Protein AF-A0A1G4TKU1-F1 (afdb_monomer_lite)

Radius of gyration: 16.15 Å; chains: 1; bounding box: 38×31×59 Å

Secondary structure (DSSP, 8-state):
----------------SHHHHHHHHHHHHHHHHTS-EEEEEEETTEEEEEEEE--SSS------TTPEE---B-SS-BP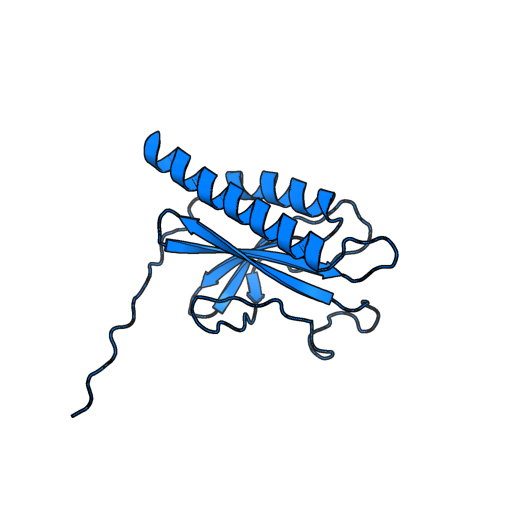PEEPPTTT-SSTTS--EEEEEEEEEETTEEEEEEEEEEE--TTSPPHHHHHHHHHHHHHHHHHHHHHHHTT-

Foldseek 3Di:
DDDDDDPPPDDPPPPPPLPVVLVVLQQVLCQVQVEKKFKWFDDPNWTFTQDIHHYPRPDYDDRDGGRTDPFPPPDPDTDKAWQDCVRPPDNPQATWIKAWEFADQVPDGGIIMITTRGDDPPGDDPVRNNVSSNVSSVVSNVVNVVVVVVD

Structure (mmCIF, N/CA/C/O backbone):
data_AF-A0A1G4TKU1-F1
#
_entry.id   AF-A0A1G4TKU1-F1
#
loop_
_atom_site.group_PDB
_atom_site.id
_atom_site.type_symbol
_atom_site.label_atom_id
_atom_site.label_alt_id
_atom_site.lab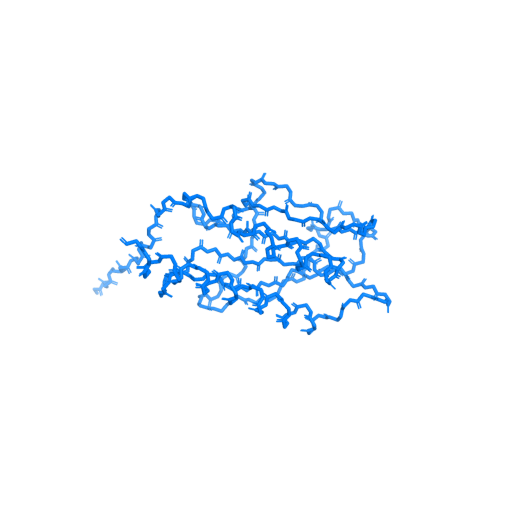el_comp_id
_atom_site.label_asym_id
_atom_site.label_entity_id
_atom_site.label_seq_id
_atom_site.pdbx_PDB_ins_code
_atom_site.Cartn_x
_atom_site.Cartn_y
_atom_site.Cartn_z
_atom_site.occupancy
_atom_site.B_iso_or_equiv
_atom_site.auth_seq_id
_atom_site.auth_comp_id
_atom_site.auth_asym_id
_atom_site.auth_atom_id
_atom_site.pdbx_PDB_model_num
ATOM 1 N N . MET A 1 1 ? 7.146 -15.284 41.031 1.00 33.94 1 MET A N 1
ATOM 2 C CA . MET A 1 1 ? 5.726 -15.000 40.739 1.00 33.94 1 MET A CA 1
ATOM 3 C C . MET A 1 1 ? 5.658 -14.329 39.381 1.00 33.94 1 MET A C 1
ATOM 5 O O . MET A 1 1 ? 6.181 -13.235 39.230 1.00 33.94 1 MET A O 1
ATOM 9 N N . MET A 1 2 ? 5.122 -15.045 38.393 1.00 35.38 2 MET A N 1
ATOM 10 C CA . MET A 1 2 ? 4.831 -14.541 37.051 1.00 35.38 2 MET A CA 1
ATOM 11 C C . MET A 1 2 ? 3.702 -13.510 37.139 1.00 35.38 2 MET A C 1
ATOM 13 O O . MET A 1 2 ? 2.666 -13.807 37.729 1.00 35.38 2 MET A O 1
ATOM 17 N N . MET A 1 3 ? 3.887 -12.325 36.559 1.00 32.97 3 MET A N 1
ATOM 18 C CA . MET A 1 3 ? 2.769 -11.444 36.227 1.00 32.97 3 MET A CA 1
ATOM 19 C C . MET A 1 3 ? 2.407 -11.667 34.764 1.00 32.97 3 MET A C 1
ATOM 21 O O . MET A 1 3 ? 3.145 -11.319 33.846 1.00 32.97 3 MET A O 1
ATOM 25 N N . THR A 1 4 ? 1.272 -12.329 34.596 1.00 36.25 4 THR A N 1
ATOM 26 C CA . THR A 1 4 ? 0.612 -12.673 33.347 1.00 36.25 4 THR A CA 1
ATOM 27 C C . THR A 1 4 ? 0.165 -11.412 32.603 1.00 36.25 4 THR A C 1
ATOM 29 O O . THR A 1 4 ? -0.615 -10.613 33.115 1.00 36.25 4 THR A O 1
ATOM 32 N N . GLN A 1 5 ? 0.706 -11.253 31.397 1.00 42.53 5 GLN A N 1
ATOM 33 C CA . GLN A 1 5 ? 0.050 -10.848 30.151 1.00 42.53 5 GLN A CA 1
ATOM 34 C C . GLN A 1 5 ? -1.358 -10.224 30.274 1.00 42.53 5 GLN A C 1
ATOM 36 O O . GLN A 1 5 ? -2.337 -10.901 30.583 1.00 42.53 5 GLN A O 1
ATOM 41 N N . ARG A 1 6 ? -1.480 -8.945 29.901 1.00 33.31 6 ARG A N 1
ATOM 42 C CA . ARG A 1 6 ? -2.734 -8.369 29.400 1.00 33.31 6 ARG A CA 1
ATOM 43 C C . ARG A 1 6 ? -2.547 -8.037 27.929 1.00 33.31 6 ARG A C 1
ATOM 45 O O . ARG A 1 6 ? -2.056 -6.972 27.573 1.00 33.31 6 ARG A O 1
ATOM 52 N N . SER A 1 7 ? -2.906 -9.008 27.098 1.00 35.19 7 SER A N 1
ATOM 53 C CA . SER A 1 7 ? -3.128 -8.830 25.670 1.00 35.19 7 SER A CA 1
ATOM 54 C C . SER A 1 7 ? -4.150 -7.713 25.475 1.00 35.19 7 SER A C 1
ATOM 56 O O . SER A 1 7 ? -5.304 -7.848 25.883 1.00 35.19 7 SER A O 1
ATOM 58 N N . ALA A 1 8 ? -3.728 -6.609 24.866 1.00 33.06 8 ALA A N 1
ATOM 59 C CA . ALA A 1 8 ? -4.653 -5.654 24.282 1.00 33.06 8 ALA A CA 1
ATOM 60 C C . ALA A 1 8 ? -5.264 -6.321 23.041 1.00 33.06 8 ALA A C 1
ATOM 62 O O . ALA A 1 8 ? -4.725 -6.247 21.941 1.00 33.06 8 ALA A O 1
ATOM 63 N N . PHE A 1 9 ? -6.363 -7.044 23.257 1.00 37.12 9 PHE A N 1
ATOM 64 C CA . PHE A 1 9 ? -7.329 -7.361 22.216 1.00 37.12 9 PHE A CA 1
ATOM 65 C C . PHE A 1 9 ? -7.856 -6.032 21.671 1.00 37.12 9 PHE A C 1
ATOM 67 O O . PHE A 1 9 ? -8.710 -5.400 22.288 1.00 37.12 9 PHE A O 1
ATOM 74 N N . VAL A 1 10 ? -7.322 -5.585 20.537 1.00 37.31 10 VAL A N 1
ATOM 75 C CA . VAL A 1 10 ? -7.943 -4.526 19.740 1.00 37.31 10 VAL A CA 1
ATOM 76 C C . VAL A 1 10 ? -8.728 -5.215 18.631 1.00 37.31 10 VAL A C 1
ATOM 78 O O . VAL A 1 10 ? -8.201 -5.517 17.569 1.00 37.31 10 VAL A O 1
ATOM 81 N N . LEU A 1 11 ? -9.955 -5.559 19.025 1.00 35.59 11 LEU A N 1
ATOM 82 C CA . LEU A 1 11 ? -11.214 -5.492 18.283 1.00 35.59 11 LEU A CA 1
ATOM 83 C C . LEU A 1 11 ? -11.212 -5.980 16.824 1.00 35.59 11 LEU A C 1
ATOM 85 O O . LEU A 1 11 ? -10.807 -5.262 15.914 1.00 35.59 11 LEU A O 1
ATOM 89 N N . ASP A 1 12 ? -11.855 -7.138 16.633 1.00 35.69 12 ASP A N 1
ATOM 90 C CA . ASP A 1 12 ? -12.782 -7.434 15.527 1.00 35.69 12 ASP A CA 1
ATOM 91 C C . ASP A 1 12 ? -13.853 -6.324 15.419 1.00 35.69 12 ASP A C 1
ATOM 93 O O . ASP A 1 12 ? -15.031 -6.523 15.717 1.00 35.69 12 ASP A O 1
ATOM 97 N N . ALA A 1 13 ? -13.456 -5.106 15.056 1.00 38.19 13 ALA A N 1
ATOM 98 C CA . ALA A 1 13 ? -14.410 -4.164 14.501 1.00 38.19 13 ALA A CA 1
ATOM 99 C C . ALA A 1 13 ? -14.707 -4.662 13.081 1.00 38.19 13 ALA A C 1
ATOM 101 O O . ALA A 1 13 ? -13.758 -4.867 12.312 1.00 38.19 13 ALA A O 1
ATOM 102 N N . PRO A 1 14 ? -15.978 -4.896 12.714 1.00 42.59 14 PRO A N 1
ATOM 103 C CA . PRO A 1 14 ? -16.291 -5.203 11.338 1.00 42.59 14 PRO A CA 1
ATOM 104 C C . PRO A 1 14 ? -15.814 -4.005 10.520 1.00 42.59 14 PRO A C 1
ATOM 106 O O . PRO A 1 14 ? -16.221 -2.868 10.746 1.00 42.59 14 PRO A O 1
ATOM 109 N N . CYS A 1 15 ? -14.886 -4.261 9.605 1.00 49.88 15 CYS A N 1
ATOM 110 C CA . CYS A 1 15 ? -14.525 -3.360 8.521 1.00 49.88 15 CYS A CA 1
ATOM 111 C C . CYS A 1 15 ? -15.745 -3.248 7.581 1.00 49.88 15 CYS A C 1
ATOM 113 O O . CYS A 1 15 ? -15.701 -3.693 6.439 1.00 49.88 15 CYS A O 1
ATOM 115 N N . GLU A 1 16 ? -16.881 -2.773 8.095 1.00 50.38 16 GLU A N 1
ATOM 116 C CA . GLU A 1 16 ? -18.075 -2.477 7.313 1.00 50.38 16 GLU A CA 1
ATOM 117 C C . GLU A 1 16 ? -17.757 -1.225 6.487 1.00 50.38 16 GLU A C 1
ATOM 119 O O . GLU A 1 16 ? -17.577 -0.127 7.007 1.00 50.38 16 GLU A O 1
ATOM 124 N N . ASP A 1 17 ? -17.560 -1.463 5.190 1.00 62.56 17 ASP A N 1
ATOM 125 C CA . ASP A 1 17 ? -17.376 -0.496 4.106 1.00 62.56 17 ASP A CA 1
ATOM 126 C C . ASP A 1 17 ? -16.239 0.533 4.218 1.00 62.56 17 ASP A C 1
ATOM 128 O O . ASP A 1 17 ? -16.355 1.681 3.794 1.00 62.56 17 ASP A O 1
ATOM 132 N N . MET A 1 18 ? -15.037 0.100 4.622 1.00 66.44 18 MET A N 1
ATOM 133 C CA . MET A 1 18 ? -13.822 0.865 4.267 1.00 66.44 18 MET A CA 1
ATOM 134 C C . MET A 1 18 ? -13.561 0.862 2.749 1.00 66.44 18 MET A C 1
ATOM 136 O O . MET A 1 18 ? -12.808 1.699 2.255 1.00 66.44 18 MET A O 1
ATOM 140 N N . THR A 1 19 ? -14.174 -0.064 2.005 1.00 72.06 19 THR A N 1
ATOM 141 C CA . THR A 1 19 ? -13.950 -0.278 0.571 1.00 72.06 19 THR A CA 1
ATOM 142 C C . THR A 1 19 ? -14.307 0.928 -0.283 1.00 72.06 19 THR A C 1
ATOM 144 O O . THR A 1 19 ? -13.491 1.345 -1.106 1.00 72.06 19 THR A O 1
ATOM 147 N N . GLU A 1 20 ? -15.478 1.525 -0.062 1.00 72.69 20 GLU A N 1
ATOM 148 C CA . GLU A 1 20 ? -15.964 2.646 -0.876 1.00 72.69 20 GLU A CA 1
ATOM 149 C C . GLU A 1 20 ? -15.072 3.891 -0.752 1.00 72.69 20 GLU A C 1
ATOM 151 O O . GLU A 1 20 ? -14.899 4.641 -1.713 1.00 72.69 20 GLU A O 1
ATOM 156 N N . TYR A 1 21 ? -14.439 4.082 0.408 1.00 79.31 21 TYR A N 1
ATOM 157 C CA . TYR A 1 21 ? -13.552 5.217 0.675 1.00 79.31 21 TYR A CA 1
ATOM 158 C C . TYR A 1 21 ? -12.090 4.922 0.341 1.00 79.31 21 TYR A C 1
ATOM 160 O O . TYR A 1 21 ? -11.348 5.821 -0.061 1.00 79.31 21 TYR A O 1
ATOM 168 N N . ALA A 1 22 ? -11.667 3.668 0.510 1.00 86.50 22 ALA A N 1
ATOM 169 C CA . ALA A 1 22 ? -10.294 3.264 0.264 1.00 86.50 22 ALA A CA 1
ATOM 170 C C . ALA A 1 22 ? -9.965 3.233 -1.227 1.00 86.50 22 ALA A C 1
ATOM 172 O O . ALA A 1 22 ? -8.909 3.733 -1.618 1.00 86.50 22 ALA A O 1
ATOM 173 N N . MET A 1 23 ? -10.873 2.706 -2.056 1.00 89.50 23 MET A N 1
ATOM 174 C CA . MET A 1 23 ? -10.617 2.495 -3.482 1.00 89.50 23 MET A CA 1
ATOM 175 C C . MET A 1 23 ? -10.212 3.775 -4.229 1.00 89.50 23 MET A C 1
ATOM 177 O O . MET A 1 23 ? -9.151 3.751 -4.845 1.00 89.50 23 MET A O 1
ATOM 181 N N . PRO A 1 24 ? -10.906 4.928 -4.113 1.00 91.38 24 PRO A N 1
ATOM 182 C CA . PRO A 1 24 ? -10.494 6.143 -4.823 1.00 91.38 24 PRO A CA 1
ATOM 183 C C . PRO A 1 24 ? -9.084 6.631 -4.455 1.00 91.38 24 PRO A C 1
ATOM 185 O O . PRO A 1 24 ? -8.329 7.091 -5.313 1.00 91.38 24 PRO A O 1
ATOM 188 N N . VAL A 1 25 ? -8.708 6.531 -3.175 1.00 91.94 25 VAL A N 1
ATOM 189 C CA . VAL A 1 25 ? -7.369 6.927 -2.710 1.00 91.94 25 VAL A CA 1
ATOM 190 C C . VAL A 1 25 ? -6.316 5.930 -3.188 1.00 91.94 25 VAL A C 1
ATOM 192 O O . VAL A 1 25 ? -5.224 6.340 -3.586 1.00 91.94 25 VAL A O 1
ATOM 195 N N . MET A 1 26 ? -6.639 4.636 -3.157 1.00 93.38 26 MET A N 1
ATOM 196 C CA . MET A 1 26 ? -5.767 3.566 -3.631 1.00 93.38 26 MET A CA 1
ATOM 197 C C . MET A 1 26 ? -5.554 3.631 -5.143 1.00 93.38 26 MET A C 1
ATOM 199 O O . MET A 1 26 ? -4.415 3.496 -5.570 1.00 93.38 26 MET A O 1
ATOM 203 N N . ASP A 1 27 ? -6.595 3.903 -5.929 1.00 93.69 27 ASP A N 1
ATOM 204 C CA . ASP A 1 27 ? -6.520 4.062 -7.385 1.00 93.69 27 ASP A CA 1
ATOM 205 C C . ASP A 1 27 ? -5.639 5.252 -7.756 1.00 93.69 27 ASP A C 1
ATOM 207 O O . ASP A 1 27 ? -4.727 5.132 -8.574 1.00 93.69 27 ASP A O 1
ATOM 211 N N . GLN A 1 28 ? -5.833 6.394 -7.087 1.00 93.19 28 GLN A N 1
ATOM 212 C CA . GLN A 1 28 ? -4.973 7.553 -7.302 1.00 93.19 28 GLN A CA 1
ATOM 213 C C . GLN A 1 28 ? -3.512 7.250 -6.942 1.00 93.19 28 GLN A C 1
ATOM 215 O O . GLN A 1 28 ? -2.607 7.675 -7.658 1.00 93.19 28 GLN A O 1
ATOM 220 N N . LEU A 1 29 ? -3.272 6.545 -5.833 1.00 93.69 29 LEU A N 1
ATOM 221 C CA . LEU A 1 29 ? -1.925 6.169 -5.411 1.00 93.69 29 LEU A CA 1
ATOM 222 C C . LEU A 1 29 ? -1.278 5.188 -6.397 1.00 93.69 29 LEU A C 1
ATOM 224 O O . LEU A 1 29 ? -0.117 5.376 -6.761 1.00 93.69 29 LEU A O 1
ATOM 228 N N . ALA A 1 30 ? -2.024 4.171 -6.830 1.00 93.00 30 ALA A N 1
ATOM 229 C CA . ALA A 1 30 ? -1.549 3.156 -7.754 1.00 93.00 30 ALA A CA 1
ATOM 230 C C . ALA A 1 30 ? -1.136 3.795 -9.081 1.00 93.00 30 ALA A C 1
ATOM 232 O O . ALA A 1 30 ? -0.022 3.569 -9.554 1.00 93.00 30 ALA A O 1
ATOM 233 N N . GLU A 1 31 ? -1.972 4.678 -9.632 1.00 93.25 31 GLU A N 1
ATOM 234 C CA . GLU A 1 31 ? -1.647 5.423 -10.849 1.00 93.25 31 GLU A CA 1
ATOM 235 C C . GLU A 1 31 ? -0.484 6.400 -10.653 1.00 93.25 31 GLU A C 1
ATOM 237 O O . GLU A 1 31 ? 0.407 6.465 -11.500 1.00 93.25 31 GLU A O 1
ATOM 242 N N . ALA A 1 32 ? -0.433 7.133 -9.537 1.00 91.19 32 ALA A N 1
ATOM 243 C CA . ALA A 1 32 ? 0.644 8.090 -9.278 1.00 91.19 32 ALA A CA 1
ATOM 244 C C . ALA A 1 32 ? 2.016 7.411 -9.146 1.00 91.19 32 ALA A C 1
ATOM 246 O O . ALA A 1 32 ? 3.020 7.944 -9.619 1.00 91.19 32 ALA A O 1
ATOM 247 N N . LEU A 1 33 ? 2.065 6.231 -8.521 1.00 90.88 33 LEU A N 1
ATOM 248 C CA . LEU A 1 33 ? 3.293 5.450 -8.378 1.00 90.88 33 LEU A CA 1
ATOM 249 C C . LEU A 1 33 ? 3.554 4.524 -9.572 1.00 90.88 33 LEU A C 1
ATOM 251 O O . LEU A 1 33 ? 4.675 4.039 -9.723 1.00 90.88 33 LEU A O 1
ATOM 255 N N . GLN A 1 34 ? 2.552 4.265 -10.416 1.00 91.50 34 GLN A N 1
ATOM 256 C CA . GLN A 1 34 ? 2.579 3.195 -11.419 1.00 91.50 34 GLN A CA 1
ATOM 257 C C . GLN A 1 34 ? 2.944 1.832 -10.785 1.00 91.50 34 GLN A C 1
ATOM 259 O O . GLN A 1 34 ? 3.677 1.026 -11.366 1.00 91.50 34 GLN A O 1
ATOM 264 N N . GLN A 1 35 ? 2.450 1.587 -9.565 1.00 90.00 35 GLN A N 1
ATOM 265 C CA . GLN A 1 35 ? 2.643 0.357 -8.787 1.00 90.00 35 GLN A CA 1
ATOM 266 C C . GLN A 1 35 ? 1.302 -0.126 -8.239 1.00 90.00 35 GLN A C 1
ATOM 268 O O . GLN A 1 35 ? 0.376 0.655 -8.061 1.00 90.00 35 GLN A O 1
ATOM 273 N N . SER A 1 36 ? 1.197 -1.418 -7.949 1.00 91.25 36 SER A N 1
ATOM 274 C CA . SER A 1 36 ? 0.043 -1.972 -7.238 1.00 91.25 36 SER A CA 1
ATOM 275 C C . SER A 1 36 ? 0.024 -1.515 -5.784 1.00 91.25 36 SER A C 1
ATOM 277 O O . SER A 1 36 ? 1.075 -1.483 -5.137 1.00 91.25 36 SER A O 1
ATOM 279 N N . CYS A 1 37 ? -1.167 -1.258 -5.255 1.00 92.50 37 CYS A N 1
ATOM 280 C CA . CYS A 1 37 ? -1.368 -0.939 -3.848 1.00 92.50 37 CYS A CA 1
ATOM 281 C C . CYS A 1 37 ? -2.408 -1.869 -3.228 1.00 92.50 37 CYS A C 1
ATOM 283 O O . CYS A 1 37 ? -3.399 -2.222 -3.867 1.00 92.50 37 CYS A O 1
ATOM 285 N N . GLN A 1 38 ? -2.199 -2.258 -1.977 1.00 92.75 38 GLN A N 1
ATOM 286 C CA . GLN A 1 38 ? -3.064 -3.166 -1.241 1.00 92.75 38 GLN A CA 1
ATOM 287 C C . GLN A 1 38 ? -3.494 -2.536 0.077 1.00 92.75 38 GLN A C 1
ATOM 289 O O . GLN A 1 38 ? -2.698 -1.909 0.772 1.00 92.75 38 GLN A O 1
ATOM 294 N N . LEU A 1 39 ? -4.751 -2.748 0.447 1.00 91.25 39 LEU A N 1
ATOM 295 C CA . LEU A 1 39 ? -5.213 -2.529 1.809 1.00 91.25 39 LEU A CA 1
ATOM 296 C C . LEU A 1 39 ? -5.206 -3.881 2.511 1.00 91.25 39 LEU A C 1
ATOM 298 O O . LEU A 1 39 ? -5.943 -4.787 2.110 1.00 91.25 39 LEU A O 1
ATOM 302 N N . VAL A 1 40 ? -4.379 -4.024 3.543 1.00 89.56 40 VAL A N 1
ATOM 303 C CA . VAL A 1 40 ? -4.288 -5.255 4.330 1.00 89.56 40 VAL A CA 1
ATOM 304 C C . VAL A 1 40 ? -4.848 -5.036 5.728 1.00 89.56 40 VAL A C 1
ATOM 306 O O . VAL A 1 40 ? -4.594 -4.016 6.365 1.00 89.56 40 VAL A O 1
ATOM 309 N N . VAL A 1 41 ? -5.615 -6.003 6.220 1.00 86.88 41 VAL A N 1
ATOM 310 C CA . VAL A 1 41 ? -6.261 -5.945 7.538 1.00 86.88 41 VAL A CA 1
ATOM 311 C C . VAL A 1 41 ? -5.775 -7.112 8.379 1.00 86.88 41 VAL A C 1
ATOM 313 O O . VAL A 1 41 ? -5.521 -8.200 7.857 1.00 86.88 41 VAL A O 1
ATOM 316 N N . ARG A 1 42 ? -5.622 -6.882 9.684 1.00 80.69 42 ARG A N 1
ATOM 317 C CA . ARG A 1 42 ? -5.237 -7.930 10.625 1.00 80.69 42 ARG A CA 1
ATOM 318 C C . ARG A 1 42 ? -6.418 -8.878 10.844 1.00 80.69 42 ARG A C 1
ATOM 320 O O . ARG A 1 42 ? -7.472 -8.449 11.293 1.00 80.69 42 ARG A O 1
ATOM 327 N N . GLN A 1 43 ? -6.229 -10.158 10.555 1.00 76.06 43 GLN A N 1
ATOM 328 C CA . GLN A 1 43 ? -7.183 -11.233 10.807 1.00 76.06 43 GLN A CA 1
ATOM 329 C C . GLN A 1 43 ? -6.432 -12.412 11.438 1.00 76.06 43 GLN A C 1
ATOM 331 O O . GLN A 1 43 ? -5.409 -12.847 10.916 1.00 76.06 43 GLN A O 1
ATOM 336 N N . GLU A 1 44 ? -6.901 -12.893 12.594 1.00 70.56 44 GLU A N 1
ATOM 337 C CA . GLU A 1 44 ? -6.359 -14.088 13.274 1.00 70.56 44 GLU A CA 1
ATOM 338 C C . GLU A 1 44 ? -4.831 -14.057 13.509 1.00 70.56 44 GLU A C 1
ATOM 340 O O . GLU A 1 44 ? -4.143 -15.075 13.500 1.00 70.56 44 GLU A O 1
ATOM 345 N N . GLY A 1 45 ? -4.274 -12.862 13.731 1.00 71.38 45 GLY A N 1
ATOM 346 C CA . GLY A 1 45 ? -2.841 -12.675 13.976 1.00 71.38 45 GLY A CA 1
ATOM 347 C C . GLY A 1 45 ? -1.971 -12.544 12.721 1.00 71.38 45 GLY A C 1
ATOM 348 O O . GLY A 1 45 ? -0.776 -12.307 12.870 1.00 71.38 45 GLY A O 1
ATOM 349 N N . SER A 1 46 ? -2.555 -12.611 11.522 1.00 78.31 46 SER A N 1
ATOM 350 C CA . SER A 1 46 ? -1.887 -12.366 10.235 1.00 78.31 46 SER A CA 1
ATOM 351 C C . SER A 1 46 ? -2.498 -11.159 9.519 1.00 78.31 46 SER A C 1
ATOM 353 O O . SER A 1 46 ? -3.619 -10.757 9.821 1.00 78.31 46 SER A O 1
ATOM 355 N N . PHE A 1 47 ? -1.782 -10.548 8.576 1.00 81.94 47 PHE A N 1
ATOM 356 C CA . PHE A 1 47 ? -2.360 -9.514 7.711 1.00 81.94 47 PHE A CA 1
ATOM 357 C C . PHE A 1 47 ? -2.846 -10.152 6.419 1.00 81.94 47 PHE A C 1
ATOM 359 O O . PHE A 1 47 ? -2.137 -10.964 5.840 1.00 81.94 47 PHE A O 1
ATOM 366 N N . HIS A 1 48 ? -4.035 -9.787 5.955 1.00 86.75 48 HIS A N 1
ATOM 367 C CA . HIS A 1 48 ? -4.593 -10.301 4.708 1.00 86.75 48 HIS A CA 1
ATOM 368 C C . HIS A 1 48 ? -5.018 -9.163 3.798 1.00 86.75 48 HIS A C 1
ATOM 370 O O . HIS A 1 48 ? -5.592 -8.177 4.263 1.00 86.75 48 HIS A O 1
ATOM 376 N N . VAL A 1 49 ? -4.779 -9.322 2.496 1.00 88.25 49 VAL A N 1
ATOM 377 C CA . VAL A 1 49 ? -5.271 -8.387 1.483 1.00 88.25 49 VAL A CA 1
ATOM 378 C C . VAL A 1 49 ? -6.792 -8.373 1.515 1.00 88.25 49 VAL A C 1
ATOM 380 O O . VAL A 1 49 ? -7.440 -9.393 1.285 1.00 88.25 49 VAL A O 1
ATOM 383 N N . ARG A 1 50 ? -7.366 -7.201 1.772 1.00 89.44 50 ARG A N 1
ATOM 384 C CA . ARG A 1 50 ? -8.796 -6.945 1.590 1.00 89.44 50 ARG A CA 1
ATOM 385 C C . ARG A 1 50 ? -9.069 -6.363 0.219 1.00 89.44 50 ARG A C 1
ATOM 387 O O . ARG A 1 50 ? -9.944 -6.861 -0.483 1.00 89.44 50 ARG A O 1
ATOM 394 N N . LEU A 1 51 ? -8.282 -5.367 -0.170 1.00 90.88 51 LEU A N 1
ATOM 395 C CA . LEU A 1 51 ? -8.429 -4.661 -1.436 1.00 90.88 51 LEU A CA 1
ATOM 396 C C . LEU A 1 51 ? -7.091 -4.576 -2.139 1.00 90.88 51 LEU A C 1
ATOM 398 O O . LEU A 1 51 ? -6.047 -4.462 -1.496 1.00 90.88 51 LEU A O 1
ATOM 402 N N . GLN A 1 52 ? -7.151 -4.564 -3.460 1.00 91.31 52 GLN A N 1
ATOM 403 C CA . GLN A 1 52 ? -6.012 -4.306 -4.311 1.00 91.31 52 GLN A CA 1
ATOM 404 C C . GLN A 1 52 ? -6.446 -3.332 -5.399 1.00 91.31 52 GLN A C 1
ATOM 406 O O . GLN A 1 52 ? -7.436 -3.570 -6.086 1.00 91.31 52 GLN A O 1
ATOM 411 N N . SER A 1 53 ? -5.671 -2.269 -5.563 1.00 92.12 53 SER A N 1
ATOM 412 C CA . SER A 1 53 ? -5.722 -1.414 -6.739 1.00 92.12 53 SER A CA 1
ATOM 413 C C . SER A 1 53 ? -4.485 -1.678 -7.591 1.00 92.12 53 SER A C 1
ATOM 415 O O . SER A 1 53 ? -3.379 -1.885 -7.074 1.00 92.12 53 SER A O 1
ATOM 417 N N . VAL A 1 54 ? -4.684 -1.730 -8.903 1.00 90.75 54 VAL A N 1
ATOM 418 C CA . VAL A 1 54 ? -3.625 -1.970 -9.881 1.00 90.75 54 VAL A CA 1
ATOM 419 C C . VAL A 1 54 ? -3.534 -0.768 -10.813 1.00 90.75 54 VAL A C 1
ATOM 421 O O . VAL A 1 54 ? -4.567 -0.237 -11.214 1.00 90.75 54 VAL A O 1
ATOM 424 N N . PRO A 1 55 ? -2.319 -0.333 -11.171 1.00 89.50 55 PRO A N 1
ATOM 425 C CA . PRO A 1 55 ? -2.144 0.765 -12.103 1.00 89.50 55 PRO A CA 1
ATOM 426 C C . PRO A 1 55 ? -2.490 0.315 -13.524 1.00 89.50 55 PRO A C 1
ATOM 428 O O . PRO A 1 55 ? -2.374 -0.861 -13.875 1.00 89.50 55 PRO A O 1
ATOM 431 N N . SER A 1 56 ? -2.765 1.283 -14.387 1.00 86.50 56 SER A N 1
ATOM 432 C CA . SER A 1 56 ? -2.810 1.120 -15.841 1.00 86.50 56 SER A CA 1
ATOM 433 C C . SER A 1 56 ? -1.471 0.655 -16.442 1.00 86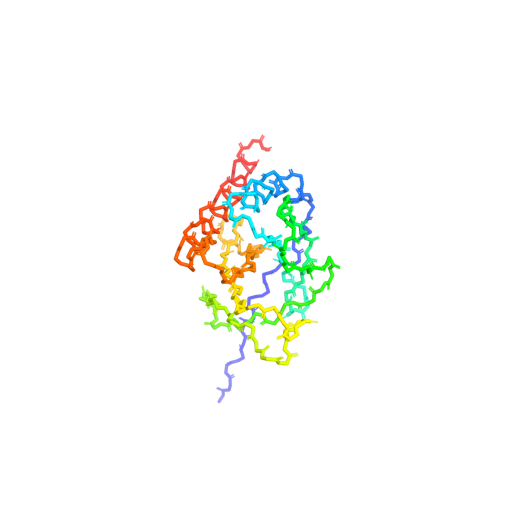.50 56 SER A C 1
ATOM 435 O O . SER A 1 56 ? -1.423 0.175 -17.579 1.00 86.50 56 SER A O 1
ATOM 437 N N . ALA A 1 57 ? -0.378 0.758 -15.678 1.00 75.56 57 ALA A N 1
ATOM 438 C CA . ALA A 1 57 ? 0.939 0.257 -16.043 1.00 75.56 57 ALA A CA 1
ATOM 439 C C . ALA A 1 57 ? 0.917 -1.247 -16.364 1.00 75.56 57 ALA A C 1
ATOM 441 O O . ALA A 1 57 ? 0.381 -2.060 -15.617 1.00 75.56 57 ALA A O 1
ATOM 442 N N . ALA A 1 58 ? 1.635 -1.650 -17.414 1.00 68.25 58 ALA A N 1
ATOM 443 C CA . ALA A 1 58 ? 1.707 -3.051 -17.843 1.00 68.25 58 ALA A CA 1
ATOM 444 C C . ALA A 1 58 ? 2.456 -3.992 -16.871 1.00 68.25 58 ALA A C 1
ATOM 446 O O . ALA A 1 58 ? 2.495 -5.199 -17.098 1.00 68.25 58 ALA A O 1
ATOM 447 N N . PHE A 1 59 ? 3.095 -3.466 -15.823 1.00 77.62 59 PHE A N 1
ATOM 448 C CA . PHE A 1 59 ? 3.906 -4.255 -14.898 1.00 77.62 59 PHE A CA 1
ATOM 449 C C . PHE A 1 59 ? 3.657 -3.788 -13.465 1.00 77.62 59 PHE A C 1
ATOM 451 O O . PHE A 1 59 ? 3.815 -2.602 -13.171 1.00 77.62 59 PHE A O 1
ATOM 458 N N . TYR A 1 60 ? 3.278 -4.715 -12.590 1.00 82.69 60 TYR A N 1
ATOM 459 C CA . TYR A 1 60 ? 2.999 -4.514 -11.166 1.00 82.69 60 TYR A CA 1
ATOM 460 C C . TYR A 1 60 ? 3.010 -5.872 -10.450 1.00 82.69 60 TYR A C 1
ATOM 462 O O . TYR A 1 60 ? 3.066 -6.921 -11.098 1.00 82.69 60 TYR A O 1
ATOM 470 N N . VAL A 1 61 ? 2.957 -5.863 -9.118 1.00 84.69 61 VAL A N 1
ATOM 471 C CA . VAL A 1 61 ? 2.840 -7.094 -8.329 1.00 84.69 61 VAL A CA 1
ATOM 472 C C . VAL A 1 61 ? 1.367 -7.390 -8.096 1.00 84.69 61 VAL A C 1
ATOM 474 O O . VAL A 1 61 ? 0.629 -6.566 -7.560 1.00 84.69 61 VAL A O 1
ATOM 477 N N . ASN A 1 62 ? 0.913 -8.565 -8.524 1.00 86.00 62 ASN A N 1
ATOM 478 C CA . ASN A 1 62 ? -0.468 -8.957 -8.302 1.00 86.00 62 ASN A CA 1
ATOM 479 C C . ASN A 1 62 ? -0.617 -9.693 -6.964 1.00 86.00 62 ASN A C 1
ATOM 481 O O . ASN A 1 62 ? -0.087 -10.793 -6.818 1.00 86.00 62 ASN A O 1
ATOM 485 N N . MET A 1 63 ? -1.351 -9.103 -6.019 1.00 84.19 63 MET A N 1
ATOM 486 C CA . MET A 1 63 ? -1.585 -9.644 -4.676 1.00 84.19 63 MET A CA 1
ATOM 487 C C . MET A 1 63 ? -3.090 -9.764 -4.426 1.00 84.19 63 MET A C 1
ATOM 489 O O . MET A 1 63 ? -3.675 -8.850 -3.846 1.00 84.19 63 MET A O 1
ATOM 493 N N . PRO A 1 64 ? -3.730 -10.858 -4.880 1.00 78.12 64 PRO A N 1
ATOM 494 C CA . PRO A 1 64 ? -5.182 -10.976 -4.850 1.00 78.12 64 PRO A CA 1
ATOM 495 C C . PRO A 1 64 ? -5.747 -10.944 -3.426 1.00 78.12 64 PRO A C 1
ATOM 497 O O . PRO A 1 64 ? -5.099 -11.365 -2.464 1.00 78.12 64 PRO A O 1
ATOM 500 N N . THR A 1 65 ? -6.997 -10.495 -3.306 1.00 86.00 65 THR A N 1
ATOM 501 C CA . THR A 1 65 ? -7.761 -10.512 -2.053 1.00 86.00 65 THR A CA 1
ATOM 502 C C . THR A 1 65 ? -7.688 -11.879 -1.367 1.00 86.00 65 THR A C 1
ATOM 504 O O . THR A 1 65 ? -7.825 -12.924 -2.000 1.00 86.00 65 THR A O 1
ATOM 507 N N . GLY A 1 66 ? -7.470 -11.864 -0.053 1.00 82.50 66 GLY A N 1
ATOM 508 C CA . GLY A 1 66 ? -7.303 -13.049 0.787 1.00 82.50 66 GLY A CA 1
ATOM 509 C C . GLY A 1 66 ? -5.851 -13.498 0.965 1.00 82.50 66 GLY A C 1
ATOM 510 O O . GLY A 1 66 ? -5.565 -14.196 1.940 1.00 82.50 66 GLY A O 1
ATOM 511 N N . MET A 1 67 ? -4.920 -13.064 0.103 1.00 84.25 67 MET A N 1
ATOM 512 C CA . MET A 1 67 ? -3.493 -13.366 0.265 1.00 84.25 67 MET A CA 1
ATOM 513 C C . MET A 1 67 ? -2.971 -12.861 1.606 1.00 84.25 67 MET A C 1
ATOM 515 O O . MET A 1 67 ? -3.241 -11.727 2.007 1.00 84.25 67 MET A O 1
ATOM 519 N N . ALA A 1 68 ? -2.208 -13.712 2.286 1.00 82.69 68 ALA A N 1
ATOM 520 C CA . ALA A 1 68 ? -1.582 -13.377 3.553 1.00 82.69 68 ALA A CA 1
ATOM 521 C C . ALA A 1 68 ? -0.280 -12.596 3.326 1.00 82.69 68 ALA A C 1
ATOM 523 O O . ALA A 1 68 ? 0.569 -12.988 2.527 1.00 82.69 68 ALA A O 1
ATOM 524 N N . TYR A 1 69 ? -0.111 -11.523 4.087 1.00 76.00 69 TYR A N 1
ATOM 525 C CA . TYR A 1 69 ? 1.118 -10.767 4.237 1.00 76.00 69 TYR A CA 1
ATOM 526 C C . TYR A 1 69 ? 1.817 -11.175 5.531 1.00 76.00 69 TYR A C 1
ATOM 528 O O . TYR A 1 69 ? 1.254 -11.081 6.625 1.00 76.00 69 TYR A O 1
ATOM 536 N N . GLN A 1 70 ? 3.082 -11.574 5.412 1.00 73.69 70 GLN A N 1
ATOM 537 C CA . GLN A 1 70 ? 3.959 -11.748 6.565 1.00 73.69 70 GLN A CA 1
ATOM 538 C C . GLN A 1 70 ? 4.629 -10.419 6.891 1.00 73.69 70 GLN A C 1
ATOM 540 O O . GLN A 1 70 ? 5.784 -10.196 6.547 1.00 73.69 70 GLN A O 1
ATOM 545 N N . VAL A 1 71 ? 3.889 -9.527 7.543 1.00 73.06 71 VAL A N 1
ATOM 546 C CA . VAL A 1 71 ? 4.457 -8.261 8.004 1.00 73.06 71 VAL A CA 1
ATOM 547 C C . VAL A 1 71 ? 5.382 -8.552 9.184 1.00 73.06 71 VAL A C 1
ATOM 549 O O . VAL A 1 71 ? 4.942 -9.079 10.205 1.00 73.06 71 VAL A O 1
ATOM 552 N N . GLN A 1 72 ? 6.662 -8.199 9.061 1.00 69.38 72 GLN A N 1
ATOM 553 C CA . GLN A 1 72 ? 7.569 -8.112 10.205 1.00 69.38 72 GLN A CA 1
ATOM 554 C C . GLN A 1 72 ? 7.132 -6.949 11.100 1.00 69.38 72 GLN A C 1
ATOM 556 O O . GLN A 1 72 ? 7.556 -5.805 10.943 1.00 69.38 72 GLN A O 1
ATOM 561 N N . ASP A 1 73 ? 6.222 -7.266 12.012 1.00 62.38 73 ASP A N 1
ATOM 562 C CA . ASP A 1 73 ? 5.729 -6.385 13.058 1.00 62.38 73 ASP A CA 1
ATOM 563 C C . ASP A 1 73 ? 6.747 -6.368 14.214 1.00 62.38 73 ASP A C 1
ATOM 565 O O . ASP A 1 73 ? 6.889 -7.339 14.960 1.00 62.38 73 ASP A O 1
ATOM 569 N N . ALA A 1 74 ? 7.494 -5.267 14.340 1.00 54.09 74 ALA A N 1
ATOM 570 C CA . ALA A 1 74 ? 8.366 -4.993 15.483 1.00 54.09 74 ALA A CA 1
ATOM 571 C C . ALA A 1 74 ? 7.662 -4.091 16.522 1.00 54.09 74 ALA A C 1
ATOM 573 O O . ALA A 1 74 ? 8.285 -3.214 17.126 1.00 54.09 74 ALA A O 1
ATOM 574 N N . GLY A 1 75 ? 6.351 -4.265 16.712 1.00 61.19 75 GLY A N 1
ATOM 575 C CA . GLY A 1 75 ? 5.493 -3.425 17.544 1.00 61.19 75 GLY A CA 1
ATOM 576 C C . GLY A 1 75 ? 4.864 -2.276 16.746 1.00 61.19 75 GLY A C 1
ATOM 577 O O . GLY A 1 75 ? 4.320 -2.452 15.667 1.00 61.19 75 GLY A O 1
ATOM 578 N N . ASN A 1 76 ? 4.945 -1.041 17.244 1.00 52.06 76 ASN A N 1
ATOM 579 C CA . ASN A 1 76 ? 4.318 0.106 16.559 1.00 52.06 76 ASN A CA 1
ATOM 580 C C . ASN A 1 76 ? 5.071 0.580 15.298 1.00 52.06 76 ASN A C 1
ATOM 582 O O . ASN A 1 76 ? 4.668 1.569 14.689 1.00 52.06 76 ASN A O 1
ATOM 586 N N . ASN A 1 77 ? 6.165 -0.087 14.920 1.00 60.31 77 ASN A N 1
ATOM 587 C CA . ASN A 1 77 ? 7.005 0.299 13.792 1.00 60.31 77 ASN A CA 1
ATOM 588 C C . ASN A 1 77 ? 6.969 -0.784 12.719 1.00 60.31 77 ASN A C 1
ATOM 590 O O . ASN A 1 77 ? 7.548 -1.859 12.878 1.00 60.31 77 ASN A O 1
ATOM 594 N N . ILE A 1 78 ? 6.316 -0.462 11.608 1.00 72.19 78 ILE A N 1
ATOM 595 C CA . ILE A 1 78 ? 6.261 -1.320 10.432 1.00 72.19 78 ILE A CA 1
ATOM 596 C C . ILE A 1 78 ? 7.323 -0.813 9.469 1.00 72.19 78 ILE A C 1
ATOM 598 O O . ILE A 1 78 ? 7.285 0.339 9.042 1.00 72.19 78 ILE A O 1
ATOM 602 N N . SER A 1 79 ? 8.304 -1.666 9.190 1.00 75.88 79 SER A N 1
ATOM 603 C CA . SER A 1 79 ? 9.395 -1.354 8.268 1.00 75.88 79 SER A CA 1
ATOM 604 C C . SER A 1 79 ? 9.084 -1.875 6.871 1.00 75.88 79 SER A C 1
ATOM 606 O O . SER A 1 79 ? 8.433 -2.913 6.725 1.00 75.88 79 SER A O 1
ATOM 608 N N . ASP A 1 80 ? 9.615 -1.189 5.861 1.00 82.56 80 ASP A N 1
ATOM 609 C CA . ASP A 1 80 ? 9.665 -1.688 4.488 1.00 82.56 80 ASP A CA 1
ATOM 610 C C . ASP A 1 80 ? 10.298 -3.076 4.421 1.00 82.56 80 ASP A C 1
ATOM 612 O O . ASP A 1 80 ? 11.293 -3.353 5.101 1.00 82.56 80 ASP A O 1
ATOM 616 N N . GLN A 1 81 ? 9.761 -3.931 3.554 1.00 82.38 81 GLN A N 1
ATOM 617 C CA . GLN A 1 81 ? 10.235 -5.302 3.410 1.00 82.38 81 GLN A CA 1
ATOM 618 C C . GLN A 1 81 ? 10.587 -5.601 1.957 1.00 82.38 81 GLN A C 1
ATOM 620 O O . GLN A 1 81 ? 9.696 -5.652 1.107 1.00 82.38 81 GLN A O 1
ATOM 625 N N . PRO A 1 82 ? 11.878 -5.806 1.645 1.00 82.19 82 PRO A N 1
ATOM 626 C CA . PRO A 1 82 ? 12.259 -6.340 0.351 1.00 82.19 82 PRO A CA 1
ATOM 627 C C . PRO A 1 82 ? 11.766 -7.782 0.232 1.00 82.19 82 PRO A C 1
ATOM 629 O O . PRO A 1 82 ? 11.841 -8.556 1.193 1.00 82.19 82 PRO A O 1
ATOM 632 N N . TYR A 1 83 ? 11.297 -8.153 -0.956 1.00 76.00 83 TYR A N 1
ATOM 633 C CA . TYR A 1 83 ? 10.946 -9.535 -1.255 1.00 76.00 83 TYR A CA 1
ATOM 634 C C . TYR A 1 83 ? 12.205 -10.380 -1.146 1.00 76.00 83 TYR A C 1
ATOM 636 O O . TYR A 1 83 ? 13.255 -10.045 -1.702 1.00 76.00 83 TYR A O 1
ATOM 644 N N . LYS A 1 84 ? 12.102 -11.498 -0.434 1.00 70.19 84 LYS A N 1
ATOM 645 C CA . LYS A 1 84 ? 13.143 -12.518 -0.487 1.00 70.19 84 LYS A CA 1
ATOM 646 C C . LYS A 1 84 ? 13.058 -13.263 -1.820 1.00 70.19 84 LYS A C 1
ATOM 648 O O . LYS A 1 84 ? 11.995 -13.340 -2.432 1.00 70.19 84 LYS A O 1
ATOM 653 N N . ALA A 1 85 ? 14.174 -13.847 -2.251 1.00 60.34 85 ALA A N 1
ATOM 654 C CA . ALA A 1 85 ? 14.256 -14.570 -3.523 1.00 60.34 85 ALA A CA 1
ATOM 655 C C . ALA A 1 85 ? 13.249 -15.736 -3.631 1.00 60.34 85 ALA A C 1
ATOM 657 O O . ALA A 1 85 ? 12.794 -16.057 -4.723 1.00 60.34 85 ALA A O 1
ATOM 658 N N . ASP A 1 86 ? 12.878 -16.349 -2.504 1.00 64.38 86 ASP A N 1
ATOM 659 C CA . ASP A 1 86 ? 11.869 -17.410 -2.392 1.00 64.38 86 ASP A CA 1
ATOM 660 C C . ASP A 1 86 ? 10.423 -16.889 -2.347 1.00 64.38 86 ASP A C 1
ATOM 662 O O . ASP A 1 86 ? 9.485 -17.645 -2.586 1.00 64.38 86 ASP A O 1
ATOM 666 N N . GLN A 1 87 ? 10.234 -15.600 -2.062 1.00 62.59 87 GLN A N 1
ATOM 667 C CA . GLN A 1 87 ? 8.931 -14.931 -2.027 1.00 62.59 87 GLN A CA 1
ATOM 668 C C . GLN A 1 87 ? 8.601 -14.228 -3.342 1.00 62.59 87 GLN A C 1
ATOM 670 O O . GLN A 1 87 ? 7.489 -13.736 -3.514 1.00 62.59 87 GLN A O 1
ATOM 675 N N . GLN A 1 88 ? 9.560 -14.150 -4.264 1.00 58.59 88 GLN A N 1
ATOM 676 C CA . GLN A 1 88 ? 9.395 -13.457 -5.526 1.00 58.59 88 GLN A CA 1
ATOM 677 C C . GLN A 1 88 ? 8.592 -14.345 -6.490 1.00 58.59 88 GLN A C 1
ATOM 679 O O . GLN A 1 88 ? 9.110 -15.355 -6.967 1.00 58.59 88 GLN A O 1
ATOM 684 N N . PRO A 1 89 ? 7.329 -13.999 -6.814 1.00 53.25 89 PRO A N 1
ATOM 685 C CA . PRO A 1 89 ? 6.449 -14.884 -7.585 1.00 53.25 89 PRO A CA 1
ATOM 686 C C . PRO A 1 89 ? 6.931 -15.103 -9.029 1.00 53.25 89 PRO A C 1
ATOM 688 O O . PRO A 1 89 ? 6.442 -15.986 -9.729 1.00 53.25 89 PRO A O 1
ATOM 691 N N . ASN A 1 90 ? 7.905 -14.312 -9.483 1.00 59.25 90 ASN A N 1
ATOM 692 C CA . ASN A 1 90 ? 8.597 -14.480 -10.749 1.00 59.25 90 ASN A CA 1
ATOM 693 C C . ASN A 1 90 ? 10.077 -14.092 -10.556 1.00 59.25 90 ASN A C 1
ATOM 695 O O . ASN A 1 90 ? 10.342 -12.941 -10.214 1.00 59.25 90 ASN A O 1
ATOM 699 N N . PRO A 1 91 ? 11.045 -14.992 -10.809 1.00 59.16 91 PRO A N 1
ATOM 700 C CA . PRO A 1 91 ? 12.477 -14.713 -10.641 1.00 59.16 91 PRO A CA 1
ATOM 701 C C . PRO A 1 91 ? 13.015 -13.640 -11.604 1.00 59.16 91 PRO A C 1
ATOM 703 O O . PRO A 1 91 ? 14.137 -13.174 -11.439 1.00 59.16 91 PRO A O 1
ATOM 706 N N . ASN A 1 92 ? 12.224 -13.237 -12.605 1.00 62.97 92 ASN A N 1
ATOM 707 C CA . ASN A 1 92 ? 12.529 -12.122 -13.501 1.00 62.97 92 ASN A CA 1
ATOM 708 C C . ASN A 1 92 ? 11.919 -10.788 -13.038 1.00 62.97 92 ASN A C 1
ATOM 710 O O . ASN A 1 92 ? 12.080 -9.779 -13.727 1.00 62.97 92 ASN A O 1
ATOM 714 N N . LEU A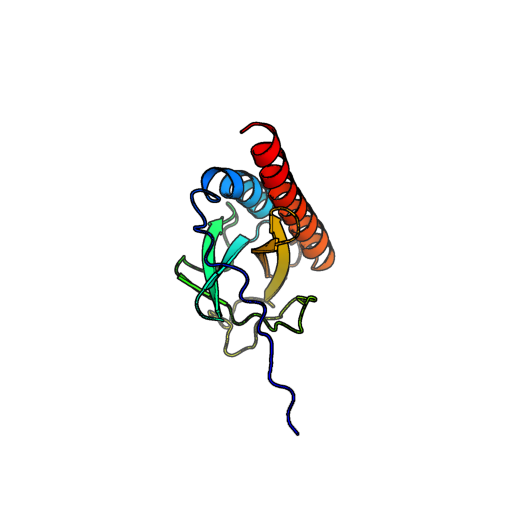 1 93 ? 11.178 -10.760 -11.921 1.00 60.91 93 LEU A N 1
ATOM 715 C CA . LEU A 1 93 ? 10.785 -9.492 -11.313 1.00 60.91 93 LEU A CA 1
ATOM 716 C C . LEU A 1 93 ? 12.070 -8.776 -10.861 1.00 60.91 93 LEU A C 1
ATOM 718 O O . LEU A 1 93 ? 12.922 -9.397 -10.229 1.00 60.91 93 LEU A O 1
ATOM 722 N N . PRO A 1 94 ? 12.251 -7.485 -11.175 1.00 69.75 94 PRO A N 1
ATOM 723 C CA . PRO A 1 94 ? 13.314 -6.702 -10.553 1.00 69.75 94 PRO A CA 1
ATOM 724 C C . PRO A 1 94 ? 13.043 -6.570 -9.046 1.00 69.75 94 PRO A C 1
ATOM 726 O O . PRO A 1 94 ? 11.943 -6.892 -8.594 1.00 69.75 94 PRO A O 1
ATOM 729 N N . ASP A 1 95 ? 14.033 -6.097 -8.282 1.00 83.38 95 ASP A N 1
ATOM 730 C CA . ASP A 1 95 ? 13.926 -5.907 -6.828 1.00 83.38 95 ASP A CA 1
ATOM 731 C C . ASP A 1 95 ? 12.575 -5.264 -6.452 1.00 83.38 95 ASP A C 1
ATOM 733 O O . ASP A 1 95 ? 12.262 -4.149 -6.890 1.00 83.38 95 ASP A O 1
ATOM 737 N N . VAL A 1 96 ? 11.772 -5.980 -5.662 1.00 85.75 96 VAL A N 1
ATOM 738 C CA . VAL A 1 96 ? 10.489 -5.499 -5.137 1.00 85.75 96 VAL A CA 1
ATOM 739 C C . VAL A 1 96 ? 10.644 -5.236 -3.650 1.00 85.75 96 VAL A C 1
ATOM 741 O O . VAL A 1 96 ? 11.147 -6.089 -2.918 1.00 85.75 96 VAL A O 1
ATOM 744 N N . THR A 1 97 ? 10.159 -4.084 -3.204 1.00 89.00 97 THR A N 1
ATOM 745 C CA . THR A 1 97 ? 10.064 -3.746 -1.786 1.00 89.00 97 THR A CA 1
ATOM 746 C C . THR A 1 97 ? 8.639 -3.348 -1.457 1.00 89.00 97 THR A C 1
ATOM 748 O O . THR A 1 97 ? 8.130 -2.385 -2.025 1.00 89.00 97 THR A O 1
ATOM 751 N N . ASP A 1 98 ? 8.004 -4.055 -0.527 1.00 90.06 98 ASP A N 1
ATOM 752 C CA . ASP A 1 98 ? 6.742 -3.600 0.040 1.00 90.06 98 ASP A CA 1
ATOM 753 C C . ASP A 1 98 ? 7.004 -2.445 1.001 1.00 90.06 98 ASP A C 1
ATOM 755 O O . ASP A 1 98 ? 7.783 -2.558 1.952 1.00 90.06 98 ASP A O 1
ATOM 759 N N . VAL A 1 99 ? 6.336 -1.333 0.730 1.00 90.88 99 VAL A N 1
ATOM 760 C CA . VAL A 1 99 ? 6.310 -0.142 1.569 1.00 90.88 99 VAL A CA 1
ATOM 761 C C . VAL A 1 99 ? 4.983 -0.113 2.296 1.00 90.88 99 VAL A C 1
ATOM 763 O O . VAL A 1 99 ? 3.932 -0.225 1.667 1.00 90.88 99 VAL A O 1
ATOM 766 N N . TYR A 1 100 ? 5.034 0.067 3.610 1.00 90.75 100 TYR A N 1
ATOM 767 C CA . TYR A 1 100 ? 3.866 0.008 4.479 1.00 90.75 100 TYR A CA 1
ATOM 768 C C . TYR A 1 100 ? 3.598 1.370 5.110 1.00 90.75 100 TYR A C 1
ATOM 770 O O . TYR A 1 100 ? 4.523 2.061 5.534 1.00 90.75 100 TYR A O 1
ATOM 778 N N . ALA A 1 101 ? 2.325 1.723 5.257 1.00 91.06 101 ALA A N 1
ATOM 779 C CA . ALA A 1 101 ? 1.907 2.804 6.134 1.00 91.06 101 ALA A CA 1
ATOM 780 C C . ALA A 1 101 ? 0.645 2.421 6.920 1.00 91.06 101 ALA A C 1
ATOM 782 O O . ALA A 1 101 ? -0.299 1.871 6.347 1.00 91.06 101 ALA A O 1
ATOM 783 N N . PRO A 1 102 ? 0.605 2.706 8.231 1.00 90.00 102 PRO A N 1
ATOM 784 C CA . PRO A 1 102 ? -0.545 2.396 9.063 1.00 90.00 102 PRO A CA 1
ATOM 785 C C . PRO A 1 102 ? -1.743 3.294 8.745 1.00 90.00 102 PRO A C 1
ATOM 787 O O . PRO A 1 102 ? -1.596 4.498 8.533 1.00 90.00 102 PRO A O 1
ATOM 790 N N . VAL A 1 103 ? -2.936 2.704 8.762 1.00 88.25 103 VAL A N 1
ATOM 791 C CA . VAL A 1 103 ? -4.219 3.397 8.630 1.00 88.25 103 VAL A CA 1
ATOM 792 C C . VAL A 1 103 ? -4.955 3.303 9.960 1.00 88.25 103 VAL A C 1
ATOM 794 O O . VAL A 1 103 ? -5.203 2.207 10.471 1.00 88.25 103 VAL A O 1
ATOM 797 N N . PHE A 1 104 ? -5.306 4.457 10.517 1.00 85.31 104 PHE A N 1
ATOM 798 C CA . PHE A 1 104 ? -5.923 4.568 11.832 1.00 85.31 104 PHE A CA 1
ATOM 799 C C . PHE A 1 104 ? -7.370 5.045 11.743 1.00 85.31 104 PHE A C 1
ATOM 801 O O . PHE A 1 104 ? -7.704 5.919 10.946 1.00 85.31 104 PHE A O 1
ATOM 808 N N . GLN A 1 105 ? -8.206 4.527 12.637 1.00 82.00 105 GLN A N 1
ATOM 809 C CA . GLN A 1 105 ? -9.500 5.104 12.979 1.00 82.00 105 GLN A CA 1
ATOM 810 C C . GLN A 1 105 ? -9.411 5.619 14.419 1.00 82.00 105 GLN A C 1
ATOM 812 O O . GLN A 1 105 ? -9.344 4.845 15.375 1.00 82.00 105 GLN A O 1
ATOM 817 N N . GLY A 1 106 ? -9.327 6.941 14.581 1.00 80.88 106 GLY A N 1
ATOM 818 C CA . GLY A 1 106 ? -8.967 7.540 15.868 1.00 80.88 106 GLY A CA 1
ATOM 819 C C . GLY A 1 106 ? -7.551 7.130 16.287 1.00 80.88 106 GLY A C 1
ATOM 820 O O . GLY A 1 106 ? -6.588 7.426 15.586 1.00 80.88 106 GLY A O 1
ATOM 821 N N . THR A 1 107 ? -7.418 6.448 17.427 1.00 80.81 107 THR A N 1
ATOM 822 C CA . THR A 1 107 ? -6.134 5.917 17.927 1.00 80.81 107 THR A CA 1
ATOM 823 C C . THR A 1 107 ? -5.919 4.437 17.603 1.00 80.81 107 THR A C 1
ATOM 825 O O . THR A 1 107 ? -4.848 3.897 17.883 1.00 80.81 107 THR A O 1
ATOM 828 N N . SER A 1 108 ? -6.916 3.767 17.022 1.00 81.06 108 SER A N 1
ATOM 829 C CA . SER A 1 108 ? -6.873 2.337 16.721 1.00 81.06 108 SER A CA 1
ATOM 830 C C . SER A 1 108 ? -6.325 2.093 15.319 1.00 81.06 108 SER A C 1
ATOM 832 O O . SER A 1 108 ? -6.819 2.658 14.346 1.00 81.06 108 SER A O 1
ATOM 834 N N . LEU A 1 109 ? -5.303 1.242 15.210 1.00 82.94 109 LEU A N 1
ATOM 835 C CA . LEU A 1 109 ? -4.805 0.748 13.925 1.00 82.94 109 LEU A CA 1
ATOM 836 C C . LEU A 1 109 ? -5.838 -0.215 13.331 1.00 82.94 109 LEU A C 1
ATOM 838 O O . LEU A 1 109 ? -6.105 -1.253 13.933 1.00 82.94 109 LEU A O 1
ATOM 842 N N . VAL A 1 110 ? -6.390 0.117 12.165 1.00 82.00 110 VAL A N 1
ATOM 843 C CA . VAL A 1 110 ? -7.453 -0.678 11.520 1.00 82.00 110 VAL A CA 1
ATOM 844 C C . VAL A 1 110 ? -6.972 -1.425 10.279 1.00 82.00 110 VAL A C 1
ATOM 846 O O . VAL A 1 110 ? -7.475 -2.501 9.970 1.00 82.00 110 VAL A O 1
ATOM 849 N N . ALA A 1 111 ? -5.971 -0.894 9.577 1.00 87.88 111 ALA A N 1
ATOM 850 C CA . ALA A 1 111 ? -5.412 -1.507 8.376 1.00 87.88 111 ALA A CA 1
ATOM 851 C C . ALA A 1 111 ? -3.980 -1.019 8.127 1.00 87.88 111 ALA A C 1
ATOM 853 O O . ALA A 1 111 ? -3.520 -0.066 8.756 1.00 87.88 111 ALA A O 1
ATOM 854 N N . LEU A 1 112 ? -3.292 -1.642 7.173 1.00 89.94 112 LEU A N 1
ATOM 855 C CA . LEU A 1 112 ? -2.080 -1.103 6.564 1.00 89.94 112 LEU A CA 1
ATOM 856 C C . LEU A 1 112 ? -2.338 -0.858 5.087 1.00 89.94 112 LEU A C 1
ATOM 858 O O . LEU A 1 112 ? -2.913 -1.700 4.396 1.00 89.94 112 LEU A O 1
ATOM 862 N N . LEU A 1 113 ? -1.874 0.286 4.610 1.00 92.12 113 LEU A N 1
ATOM 863 C CA . LEU A 1 113 ? -1.730 0.537 3.193 1.00 92.12 113 LEU A CA 1
ATOM 864 C C . LEU A 1 113 ? -0.352 0.046 2.762 1.00 92.12 113 LEU A C 1
ATOM 866 O O . LEU A 1 113 ? 0.657 0.405 3.371 1.00 92.12 113 LEU A O 1
ATOM 870 N N . VAL A 1 114 ? -0.322 -0.778 1.725 1.00 92.50 114 VAL A N 1
ATOM 871 C CA . VAL A 1 114 ? 0.890 -1.384 1.181 1.00 92.50 114 VAL A CA 1
ATOM 872 C C . VAL A 1 114 ? 1.034 -0.965 -0.270 1.00 92.50 114 VAL A C 1
ATOM 874 O O . VAL A 1 114 ? 0.048 -0.912 -1.002 1.00 92.50 114 VAL A O 1
ATOM 877 N N . SER A 1 115 ? 2.253 -0.658 -0.693 1.00 92.44 115 SER A N 1
ATOM 878 C CA . SER A 1 115 ? 2.597 -0.546 -2.108 1.00 92.44 115 SER A CA 1
ATOM 879 C C . SER A 1 115 ? 3.808 -1.412 -2.398 1.00 92.44 115 SER A C 1
ATOM 881 O O . SER A 1 115 ? 4.846 -1.277 -1.747 1.00 92.44 115 SER A O 1
ATOM 883 N N . SER A 1 116 ? 3.676 -2.298 -3.382 1.00 90.25 116 SER A N 1
ATOM 884 C CA . SER A 1 116 ? 4.772 -3.151 -3.834 1.00 90.25 116 SER A CA 1
ATOM 885 C C . SER A 1 116 ? 5.639 -2.374 -4.818 1.00 90.25 116 SER A C 1
ATOM 887 O O . SER A 1 116 ? 5.400 -2.371 -6.027 1.00 90.25 116 SER A O 1
ATOM 889 N N . CYS A 1 117 ? 6.649 -1.683 -4.298 1.00 89.19 117 CYS A N 1
ATOM 890 C CA . CYS A 1 117 ? 7.519 -0.823 -5.082 1.00 89.19 117 CYS A CA 1
ATOM 891 C C . CYS A 1 117 ? 8.538 -1.645 -5.861 1.00 89.19 117 CYS A C 1
ATOM 893 O O . CYS A 1 117 ? 9.555 -2.107 -5.344 1.00 89.19 117 CYS A O 1
ATOM 895 N N . VAL A 1 118 ? 8.244 -1.811 -7.146 1.00 88.00 118 VAL A N 1
ATOM 896 C CA . VAL A 1 118 ? 9.114 -2.465 -8.114 1.00 88.00 118 VAL A CA 1
ATOM 897 C C . VAL A 1 118 ? 10.169 -1.475 -8.604 1.00 88.00 118 VAL A C 1
ATOM 899 O O . VAL A 1 118 ? 9.834 -0.482 -9.259 1.00 88.00 118 VAL A O 1
ATOM 902 N N . LYS A 1 119 ? 11.447 -1.773 -8.368 1.00 85.06 119 LYS A N 1
ATOM 903 C CA . LYS A 1 119 ? 12.571 -0.950 -8.828 1.00 85.06 119 LYS A CA 1
ATOM 904 C C . LYS A 1 119 ? 12.684 -0.967 -10.353 1.00 85.06 119 LYS A C 1
ATOM 906 O O . LYS A 1 119 ? 12.844 -2.018 -10.971 1.00 85.06 119 LYS A O 1
ATOM 911 N N . ARG A 1 120 ? 12.632 0.212 -10.983 1.00 82.62 120 ARG A N 1
ATOM 912 C CA . ARG A 1 120 ? 12.762 0.388 -12.443 1.00 82.62 120 ARG A CA 1
ATOM 913 C C . ARG A 1 120 ? 13.534 1.660 -12.758 1.00 82.62 120 ARG A C 1
ATOM 915 O O . ARG A 1 120 ? 13.535 2.592 -11.965 1.00 82.62 120 ARG A O 1
ATOM 922 N N . ARG A 1 121 ? 14.141 1.722 -13.948 1.00 80.62 121 ARG A N 1
ATOM 923 C CA . ARG A 1 121 ? 14.980 2.858 -14.380 1.00 80.62 121 ARG A CA 1
ATOM 924 C C . ARG A 1 121 ? 14.265 4.217 -14.325 1.00 80.62 121 ARG A C 1
ATOM 926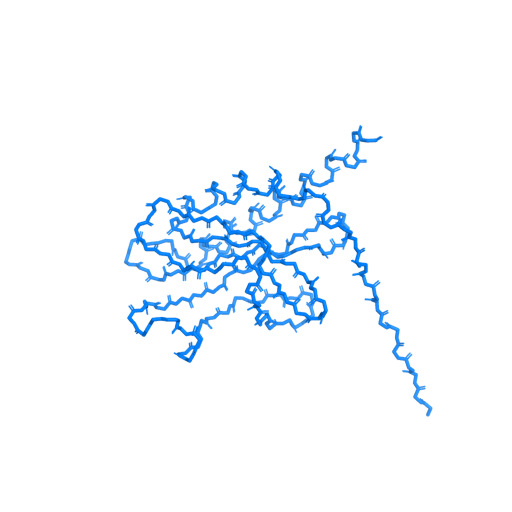 O O . ARG A 1 121 ? 14.907 5.201 -13.994 1.00 80.62 121 ARG A O 1
ATOM 933 N N . ASN A 1 122 ? 12.968 4.242 -14.634 1.00 81.31 122 ASN A N 1
ATOM 934 C CA . ASN A 1 122 ? 12.130 5.449 -14.645 1.00 81.31 122 ASN A CA 1
ATOM 935 C C . ASN A 1 122 ? 10.927 5.321 -13.686 1.00 81.31 122 ASN A C 1
ATOM 937 O O . ASN A 1 122 ? 9.902 5.957 -13.905 1.00 81.31 122 ASN A O 1
ATOM 941 N N . GLY A 1 123 ? 11.004 4.416 -12.704 1.00 82.25 123 GLY A N 1
ATOM 942 C CA . GLY A 1 123 ? 9.961 4.262 -11.687 1.00 82.25 123 GLY A CA 1
ATOM 943 C C . GLY A 1 123 ? 10.198 5.192 -10.494 1.00 82.25 123 GLY A C 1
ATOM 944 O O . GLY A 1 123 ? 11.291 5.756 -10.388 1.00 82.25 123 GLY A O 1
ATOM 945 N N . PRO A 1 124 ? 9.219 5.322 -9.583 1.00 85.00 124 PRO A N 1
ATOM 946 C CA . PRO A 1 124 ? 9.422 6.051 -8.338 1.00 85.00 124 PRO A CA 1
ATOM 947 C C . PRO A 1 124 ? 10.556 5.420 -7.524 1.00 85.00 124 PRO A C 1
ATOM 949 O O . PRO A 1 124 ? 10.732 4.197 -7.485 1.00 85.00 124 PRO A O 1
ATOM 952 N N . SER A 1 125 ? 11.324 6.269 -6.856 1.00 90.88 125 SER A N 1
ATOM 953 C CA . SER A 1 125 ? 12.285 5.856 -5.841 1.00 90.88 125 SER A CA 1
ATOM 954 C C . SER A 1 125 ? 11.573 5.266 -4.619 1.00 90.88 125 SER A C 1
ATOM 956 O O . SER A 1 125 ? 10.393 5.516 -4.366 1.00 90.88 125 SER A O 1
ATOM 958 N N . LEU A 1 126 ? 12.308 4.498 -3.810 1.00 90.38 126 LEU A N 1
ATOM 959 C CA . LEU A 1 126 ? 11.763 3.941 -2.569 1.00 90.38 126 LEU A CA 1
ATOM 960 C C . LEU A 1 126 ? 11.332 5.044 -1.584 1.00 90.38 126 LEU A C 1
ATOM 962 O O . LEU A 1 126 ? 10.352 4.886 -0.862 1.00 90.38 126 LEU A O 1
ATOM 966 N N . GLU A 1 127 ? 12.042 6.172 -1.572 1.00 90.94 127 GLU A N 1
ATOM 967 C CA . GLU A 1 127 ? 11.697 7.329 -0.745 1.00 90.94 127 GLU A CA 1
ATOM 968 C C . GLU A 1 127 ? 10.387 7.986 -1.200 1.00 90.94 127 GLU A C 1
ATOM 970 O O . GLU A 1 127 ? 9.516 8.251 -0.373 1.00 90.94 127 GLU A O 1
ATOM 975 N N . GLU A 1 128 ? 10.196 8.169 -2.510 1.00 91.44 128 GLU A N 1
ATOM 976 C CA . GLU A 1 128 ? 8.935 8.675 -3.067 1.00 91.44 128 GLU A CA 1
ATOM 977 C C . GLU A 1 128 ? 7.774 7.722 -2.782 1.00 91.44 128 GLU A C 1
ATOM 979 O O . GLU A 1 128 ? 6.697 8.170 -2.386 1.00 91.44 128 GLU A O 1
ATOM 984 N N . CYS A 1 129 ? 8.001 6.411 -2.910 1.00 91.94 129 CYS A N 1
ATOM 985 C CA . CYS A 1 129 ? 7.037 5.400 -2.496 1.00 91.94 129 CYS A CA 1
ATOM 986 C C . CYS A 1 129 ? 6.615 5.586 -1.032 1.00 91.94 129 CYS A C 1
ATOM 988 O O . CYS A 1 129 ? 5.423 5.702 -0.756 1.00 91.94 129 CYS A O 1
ATOM 990 N N . ARG A 1 130 ? 7.567 5.675 -0.091 1.00 93.38 130 ARG A N 1
ATOM 991 C CA . ARG A 1 130 ? 7.275 5.910 1.338 1.00 93.38 130 ARG A CA 1
ATOM 992 C C . ARG A 1 130 ? 6.461 7.172 1.555 1.00 93.38 130 ARG A C 1
ATOM 994 O O . ARG A 1 130 ? 5.451 7.128 2.253 1.00 93.38 130 ARG A O 1
ATOM 1001 N N . ALA A 1 131 ? 6.884 8.279 0.951 1.00 93.50 131 ALA A N 1
ATOM 1002 C CA . ALA A 1 131 ? 6.218 9.563 1.111 1.00 93.50 131 ALA A CA 1
ATOM 1003 C C . ALA A 1 131 ? 4.763 9.507 0.618 1.00 93.50 131 ALA A C 1
ATOM 1005 O O . ALA A 1 131 ? 3.854 9.940 1.328 1.00 93.50 131 ALA A O 1
ATOM 1006 N N . GLN A 1 132 ? 4.522 8.932 -0.564 1.00 94.50 132 GLN A N 1
ATOM 1007 C CA . GLN A 1 132 ? 3.177 8.856 -1.136 1.00 94.50 132 GLN A CA 1
ATOM 1008 C C . GLN A 1 132 ? 2.276 7.845 -0.422 1.00 94.50 132 GLN A C 1
ATOM 1010 O O . GLN A 1 132 ? 1.107 8.147 -0.178 1.00 94.50 132 GLN A O 1
ATOM 1015 N N . VAL A 1 133 ? 2.806 6.681 -0.035 1.00 94.06 133 VAL A N 1
ATOM 1016 C CA . VAL A 1 133 ? 2.061 5.667 0.728 1.00 94.06 133 VAL A CA 1
ATOM 1017 C C . VAL A 1 133 ? 1.679 6.216 2.104 1.00 94.06 133 VAL A C 1
ATOM 1019 O O . VAL A 1 133 ? 0.515 6.127 2.493 1.00 94.06 133 VAL A O 1
ATOM 1022 N N . ALA A 1 134 ? 2.601 6.883 2.806 1.00 93.50 134 ALA A N 1
ATOM 1023 C CA . ALA A 1 134 ? 2.306 7.541 4.078 1.00 93.50 134 ALA A CA 1
ATOM 1024 C C . ALA A 1 134 ? 1.262 8.661 3.927 1.00 93.50 134 ALA A C 1
ATOM 1026 O O . ALA A 1 134 ? 0.324 8.749 4.722 1.00 93.50 134 ALA A O 1
ATOM 1027 N N . ALA A 1 135 ? 1.374 9.492 2.886 1.00 93.75 135 ALA A N 1
ATOM 1028 C CA . ALA A 1 135 ? 0.399 10.543 2.611 1.00 93.75 135 ALA A CA 1
ATOM 1029 C C . ALA A 1 135 ? -0.994 9.975 2.288 1.00 93.75 135 ALA A C 1
ATOM 1031 O O . ALA A 1 135 ? -2.005 10.507 2.745 1.00 93.75 135 ALA A O 1
ATOM 1032 N N . ALA A 1 136 ? -1.075 8.887 1.520 1.00 93.75 136 ALA A N 1
ATOM 1033 C CA . ALA A 1 136 ? -2.328 8.201 1.221 1.00 93.75 136 ALA A CA 1
ATOM 1034 C C . ALA A 1 136 ? -2.948 7.552 2.468 1.00 93.75 136 ALA A C 1
ATOM 1036 O O . ALA A 1 136 ? -4.135 7.746 2.720 1.00 93.75 136 ALA A O 1
ATOM 1037 N N . ALA A 1 137 ? -2.154 6.872 3.296 1.00 92.12 137 ALA A N 1
ATOM 1038 C CA . ALA A 1 137 ? -2.629 6.276 4.542 1.00 92.12 137 ALA A CA 1
ATOM 1039 C C . ALA A 1 137 ? -3.129 7.329 5.546 1.00 92.12 137 ALA A C 1
ATOM 1041 O O . ALA A 1 137 ? -4.152 7.128 6.204 1.00 92.12 137 ALA A O 1
ATOM 1042 N N . ASN A 1 138 ? -2.468 8.490 5.617 1.00 91.62 138 ASN A N 1
ATOM 1043 C CA . ASN A 1 138 ? -2.940 9.620 6.417 1.00 91.62 138 ASN A CA 1
ATOM 1044 C C . ASN A 1 138 ? -4.277 10.166 5.888 1.00 91.62 138 ASN A C 1
ATOM 1046 O O . ASN A 1 138 ? -5.201 10.368 6.670 1.00 91.62 138 ASN A O 1
ATOM 1050 N N . ARG A 1 139 ? -4.426 10.330 4.563 1.00 91.12 139 ARG A N 1
ATOM 1051 C CA . ARG A 1 139 ? -5.705 10.737 3.952 1.00 91.12 139 ARG A CA 1
ATOM 1052 C C . ARG A 1 139 ? -6.833 9.766 4.302 1.00 91.12 139 ARG A C 1
ATOM 1054 O O . ARG A 1 139 ? -7.883 10.217 4.741 1.00 91.12 139 ARG A O 1
ATOM 1061 N N . LEU A 1 140 ? -6.589 8.458 4.192 1.00 90.12 140 LEU A N 1
ATOM 1062 C CA . LEU A 1 140 ? -7.556 7.434 4.601 1.00 90.12 140 LEU A CA 1
ATOM 1063 C C . LEU A 1 140 ? -7.920 7.555 6.081 1.00 90.12 140 LEU A C 1
ATOM 1065 O O . LEU A 1 140 ? -9.096 7.571 6.430 1.00 90.12 140 LEU A O 1
ATOM 1069 N N . SER A 1 141 ? -6.918 7.716 6.944 1.00 88.94 141 SER A N 1
ATOM 1070 C CA . SER A 1 141 ? -7.134 7.872 8.386 1.00 88.94 141 SER A CA 1
ATOM 1071 C C . SER A 1 141 ? -7.998 9.100 8.710 1.00 88.94 141 SER A C 1
ATOM 1073 O O . SER A 1 141 ? -8.893 9.040 9.552 1.00 88.94 141 SER A O 1
ATOM 1075 N N . GLN A 1 142 ? -7.778 10.215 8.007 1.00 86.44 142 GLN A N 1
ATOM 1076 C CA . GLN A 1 142 ? -8.572 11.438 8.155 1.00 86.44 142 GLN A CA 1
ATOM 1077 C C . GLN A 1 142 ? -10.009 11.276 7.650 1.00 86.44 142 GLN A C 1
ATOM 1079 O O . GLN A 1 142 ? -10.931 11.803 8.276 1.00 86.44 142 GLN A O 1
ATOM 1084 N N . SER A 1 143 ? -10.222 10.524 6.566 1.00 82.06 143 SER A N 1
ATOM 1085 C CA . SER A 1 143 ? -11.564 10.221 6.057 1.00 82.06 143 SER A CA 1
ATOM 1086 C C . SER A 1 143 ? -12.428 9.506 7.101 1.00 82.06 143 SER A C 1
ATOM 1088 O O . SER A 1 143 ? -13.614 9.812 7.209 1.00 82.06 143 SER A O 1
ATOM 1090 N N . PHE A 1 144 ? -11.840 8.645 7.939 1.00 72.19 144 PHE A N 1
ATOM 1091 C CA . PHE A 1 144 ? -12.570 7.983 9.027 1.00 72.19 144 PHE A CA 1
ATOM 1092 C C 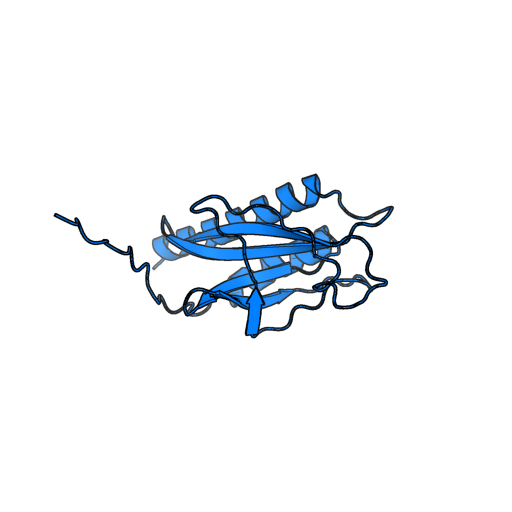. PHE A 1 144 ? -12.912 8.914 10.198 1.00 72.19 144 PHE A C 1
ATOM 1094 O O . PHE A 1 144 ? -13.942 8.733 10.845 1.00 72.19 144 PHE A O 1
ATOM 1101 N N . ILE A 1 145 ? -12.091 9.936 10.467 1.00 67.38 145 ILE A N 1
ATOM 1102 C CA . ILE A 1 145 ? -12.391 10.944 11.501 1.00 67.38 145 ILE A CA 1
ATOM 1103 C C . ILE A 1 145 ? -13.575 11.817 11.068 1.00 67.38 145 ILE A C 1
ATOM 1105 O O . ILE A 1 145 ? -14.458 12.100 11.875 1.00 67.38 145 ILE A O 1
ATOM 1109 N N . ALA A 1 146 ? -13.611 12.230 9.798 1.00 59.00 146 ALA A N 1
ATOM 1110 C CA . ALA A 1 146 ? -14.679 13.080 9.273 1.00 59.00 146 ALA A CA 1
ATOM 1111 C C . ALA A 1 146 ? -16.063 12.413 9.365 1.00 59.00 146 ALA A C 1
ATOM 1113 O O . ALA A 1 146 ? -17.047 13.091 9.640 1.00 59.00 146 ALA A O 1
ATOM 1114 N N . GLN A 1 147 ? -16.142 11.091 9.199 1.00 55.94 147 GLN A N 1
ATOM 1115 C CA . GLN A 1 147 ? -17.401 10.346 9.313 1.00 55.94 147 GLN A CA 1
ATOM 1116 C C . GLN A 1 147 ? -17.919 10.268 10.751 1.00 55.94 147 GLN A C 1
ATOM 1118 O O . GLN A 1 147 ? -19.112 10.442 10.980 1.00 55.94 147 GLN A O 1
ATOM 1123 N N . ALA A 1 148 ? -17.025 10.088 11.727 1.00 53.91 148 ALA A N 1
ATOM 1124 C CA . ALA A 1 148 ? -17.393 10.038 13.143 1.00 53.91 148 ALA A CA 1
ATOM 1125 C C . ALA A 1 148 ? -17.941 11.373 13.686 1.00 53.91 148 ALA A C 1
ATOM 1127 O O . ALA A 1 148 ? -18.519 11.398 14.767 1.00 53.91 148 ALA A O 1
ATOM 1128 N N . LEU A 1 149 ? -17.737 12.479 12.962 1.00 50.12 149 LEU A N 1
ATOM 1129 C CA . LEU A 1 149 ? -18.229 13.814 13.319 1.00 50.12 149 LEU A CA 1
ATOM 1130 C C . LEU A 1 149 ? -19.558 14.184 12.637 1.00 50.12 149 LEU A C 1
ATOM 1132 O O . LEU A 1 149 ? -20.160 15.188 13.014 1.00 50.12 149 LEU A O 1
ATOM 1136 N N . VAL A 1 150 ? -19.983 13.432 11.616 1.00 48.84 150 VAL A N 1
ATOM 1137 C CA . VAL A 1 150 ? -21.201 13.709 10.828 1.00 48.84 150 VAL A CA 1
ATOM 1138 C C . VAL A 1 150 ? -22.353 12.756 11.186 1.00 48.84 150 VAL A C 1
ATOM 1140 O O . VAL A 1 150 ? -23.507 13.091 10.921 1.00 48.84 150 VAL A O 1
ATOM 1143 N N . ALA A 1 151 ? -22.049 11.603 11.790 1.00 44.28 151 ALA A N 1
ATOM 1144 C CA . ALA A 1 151 ? -23.022 10.659 12.350 1.00 44.28 151 ALA A CA 1
ATOM 1145 C C . ALA A 1 151 ? -23.489 11.075 13.755 1.00 44.28 151 ALA A C 1
ATOM 1147 O O . ALA A 1 151 ? -24.682 10.845 14.058 1.00 44.28 151 ALA A O 1
#

Organism: NCBI:txid260084

Sequence (151 aa):
MMMTQRSAFVLDAPCEDMTEYAMPVMDQLAEALQQSCQLVVRQEGSFHVRLQSVPSAAFYVNMPTGMAYQVQDAGNNISDQPYKADQQPNPNLPDVTDVYAPVFQGTSLVALLVSSCVKRRNGPSLEECRAQVAAAANRLSQSFIAQALVA

pLDDT: mean 76.43, std 17.7, range [32.97, 94.5]